Protein AF-A0A7S3GAG5-F1 (afdb_monomer)

Structure (mmCIF, N/CA/C/O backbone):
data_AF-A0A7S3GAG5-F1
#
_entry.id   AF-A0A7S3GAG5-F1
#
loop_
_atom_site.group_PDB
_atom_site.id
_atom_site.type_symbol
_atom_site.label_atom_id
_atom_site.label_alt_id
_atom_site.label_comp_id
_atom_site.label_asym_id
_atom_site.label_entity_id
_atom_site.label_seq_id
_atom_site.pdbx_PDB_ins_code
_atom_site.Cartn_x
_atom_site.Cartn_y
_atom_site.Cartn_z
_atom_site.occupancy
_atom_site.B_iso_or_equiv
_atom_site.auth_seq_id
_atom_site.auth_comp_id
_atom_site.auth_asym_id
_atom_site.auth_atom_id
_atom_site.pdbx_PDB_model_num
ATOM 1 N N . SER A 1 1 ? 22.637 22.453 -6.883 1.00 34.16 1 SER A N 1
ATOM 2 C CA . SER A 1 1 ? 22.203 21.761 -8.113 1.00 34.16 1 SER A CA 1
ATOM 3 C C . SER A 1 1 ? 22.363 20.275 -7.872 1.00 34.16 1 SER A C 1
ATOM 5 O O . SER A 1 1 ? 23.487 19.797 -7.796 1.00 34.16 1 SER A O 1
ATOM 7 N N . PHE A 1 2 ? 21.254 19.581 -7.609 1.00 40.25 2 PHE A N 1
ATOM 8 C CA . PHE A 1 2 ? 21.229 18.127 -7.446 1.00 40.25 2 PHE A CA 1
ATOM 9 C C . PHE A 1 2 ? 21.774 17.485 -8.726 1.00 40.25 2 PHE A C 1
ATOM 11 O O . PHE A 1 2 ? 21.269 17.750 -9.815 1.00 40.25 2 PHE A O 1
ATOM 18 N N . LEU A 1 3 ? 22.853 16.716 -8.594 1.00 42.31 3 LEU A N 1
ATOM 19 C CA . LEU A 1 3 ? 23.506 16.032 -9.701 1.00 42.31 3 LEU A CA 1
ATOM 20 C C . LEU A 1 3 ? 22.599 14.899 -10.185 1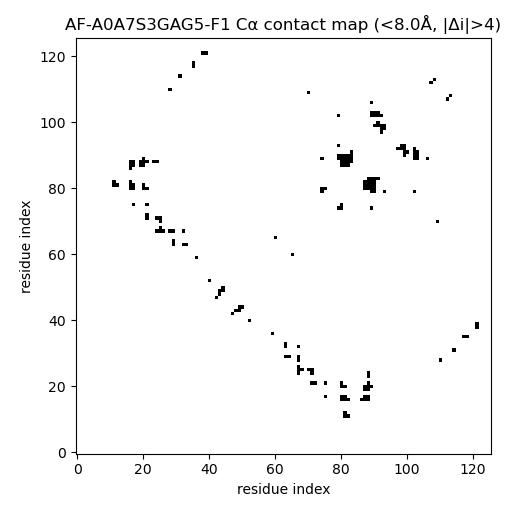.00 42.31 3 LEU A C 1
ATOM 22 O O . LEU A 1 3 ? 22.559 13.827 -9.586 1.00 42.31 3 LEU A O 1
ATOM 26 N N . ILE A 1 4 ? 21.882 15.150 -11.279 1.00 51.28 4 ILE A N 1
ATOM 27 C CA . ILE A 1 4 ? 21.327 14.100 -12.131 1.00 51.28 4 ILE A CA 1
ATOM 28 C C . ILE A 1 4 ? 22.541 13.374 -12.717 1.00 51.28 4 ILE A C 1
ATOM 30 O O . ILE A 1 4 ? 23.220 13.892 -13.603 1.00 51.28 4 ILE A O 1
ATOM 34 N N . GLN A 1 5 ? 22.885 12.221 -12.144 1.00 51.81 5 GLN A N 1
ATOM 35 C CA . GLN A 1 5 ? 23.875 11.323 -12.732 1.00 51.81 5 GLN A CA 1
ATOM 36 C C . GLN A 1 5 ? 23.406 10.956 -14.151 1.00 51.81 5 GLN A C 1
ATOM 38 O O . GLN A 1 5 ? 22.208 10.725 -14.339 1.00 51.81 5 GLN A O 1
ATOM 43 N N . PRO A 1 6 ? 24.301 10.919 -15.156 1.00 46.56 6 PRO A N 1
ATOM 44 C CA . PRO A 1 6 ? 23.927 10.517 -16.504 1.00 46.56 6 PRO A CA 1
ATOM 45 C C . PRO A 1 6 ? 23.378 9.091 -16.451 1.00 46.56 6 PRO A C 1
ATOM 47 O O . PRO A 1 6 ? 24.081 8.165 -16.049 1.00 46.56 6 PRO A O 1
ATOM 50 N N . MET A 1 7 ? 22.105 8.938 -16.820 1.00 52.16 7 MET A N 1
ATOM 51 C CA . MET A 1 7 ? 21.422 7.653 -16.886 1.00 52.16 7 MET A CA 1
ATOM 52 C C . MET A 1 7 ? 22.161 6.770 -17.893 1.00 52.16 7 MET A C 1
ATOM 54 O O . MET A 1 7 ? 22.085 6.959 -19.105 1.00 52.16 7 MET A O 1
ATOM 58 N N . ASN A 1 8 ? 22.938 5.832 -17.370 1.00 50.56 8 ASN A N 1
ATOM 59 C CA . ASN A 1 8 ? 23.576 4.769 -18.118 1.00 50.56 8 ASN A CA 1
ATOM 60 C C . ASN A 1 8 ? 22.488 3.947 -18.821 1.00 50.56 8 ASN A C 1
ATOM 62 O O . ASN A 1 8 ? 21.667 3.289 -18.189 1.00 50.56 8 ASN A O 1
ATOM 66 N N . SER A 1 9 ? 22.519 3.971 -20.149 1.00 50.94 9 SER A N 1
ATOM 67 C CA . SER A 1 9 ? 21.578 3.365 -21.102 1.00 50.94 9 SER A CA 1
ATOM 68 C C . SER A 1 9 ? 21.430 1.833 -21.029 1.00 50.94 9 SER A C 1
ATOM 70 O O . SER A 1 9 ? 20.734 1.249 -21.851 1.00 50.94 9 SER A O 1
ATOM 72 N N . ASN A 1 10 ? 22.022 1.179 -20.025 1.00 47.66 10 ASN A N 1
ATOM 73 C CA . ASN A 1 10 ? 21.872 -0.253 -19.736 1.00 47.66 10 ASN A CA 1
ATOM 74 C C . ASN A 1 10 ? 20.756 -0.548 -18.703 1.00 47.66 10 ASN A C 1
ATOM 76 O O . ASN A 1 10 ? 20.614 -1.681 -18.249 1.00 47.66 10 ASN A O 1
ATOM 80 N N . LEU A 1 11 ? 19.986 0.468 -18.292 1.00 54.38 11 LEU A N 1
ATOM 81 C CA . LEU A 1 11 ? 18.960 0.425 -17.234 1.00 54.38 11 LEU A CA 1
ATOM 82 C C . LEU A 1 11 ? 17.539 0.080 -17.711 1.00 54.38 11 LEU A C 1
ATOM 84 O O . LEU A 1 11 ? 16.590 0.220 -16.945 1.00 54.38 11 LEU A O 1
ATOM 88 N N . THR A 1 12 ? 17.364 -0.373 -18.949 1.00 55.78 12 THR A N 1
ATOM 89 C CA . THR A 1 12 ? 16.028 -0.590 -19.527 1.00 55.78 12 THR A CA 1
ATOM 90 C C . THR A 1 12 ? 15.294 -1.811 -18.961 1.00 55.78 12 THR A C 1
ATOM 92 O O . THR A 1 12 ? 14.078 -1.869 -19.077 1.00 55.78 12 THR A O 1
ATOM 95 N N . PHE A 1 13 ? 15.980 -2.746 -18.287 1.00 59.88 13 PHE A N 1
ATOM 96 C CA . PHE A 1 13 ? 15.353 -3.894 -17.607 1.00 59.88 13 PHE A CA 1
ATOM 97 C C . PHE A 1 13 ? 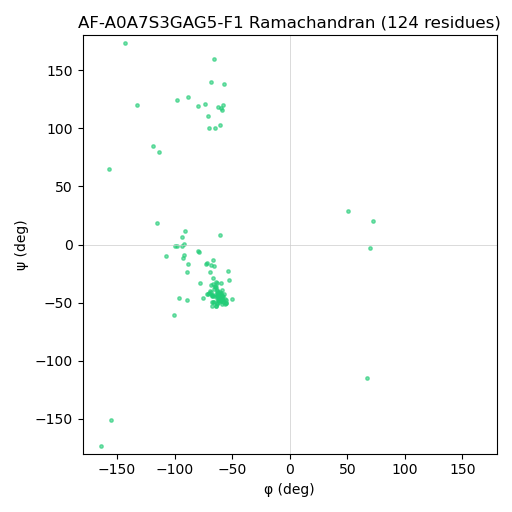16.252 -4.447 -16.482 1.00 59.88 13 PHE A C 1
ATOM 99 O O . PHE A 1 13 ? 16.780 -5.555 -16.555 1.00 59.88 13 PHE A O 1
ATOM 106 N N . SER A 1 14 ? 16.505 -3.656 -15.433 1.00 75.38 14 SER A N 1
ATOM 107 C CA . SER A 1 14 ? 17.278 -4.148 -14.282 1.00 75.38 14 SER A CA 1
ATOM 108 C C . SER A 1 14 ? 16.355 -4.810 -13.253 1.00 75.38 14 SER A C 1
ATOM 110 O O . SER A 1 14 ? 15.437 -4.142 -12.773 1.00 75.38 14 SER A O 1
ATOM 112 N N . PRO A 1 15 ? 16.611 -6.059 -12.817 1.00 82.06 15 PRO A N 1
ATOM 113 C CA . PRO A 1 15 ? 15.872 -6.683 -11.715 1.00 82.06 15 PRO A CA 1
ATOM 114 C C . PRO A 1 15 ? 15.850 -5.819 -10.446 1.00 82.06 15 PRO A C 1
ATOM 116 O O . PRO A 1 15 ? 14.870 -5.821 -9.705 1.00 82.06 15 PRO A O 1
ATOM 119 N N . LEU A 1 16 ? 16.900 -5.018 -10.224 1.00 85.50 16 LEU A N 1
ATOM 120 C CA . LEU A 1 16 ? 16.965 -4.053 -9.124 1.00 85.50 16 LEU A CA 1
ATOM 121 C C . LEU A 1 16 ? 15.900 -2.957 -9.247 1.00 85.50 16 LEU A C 1
ATOM 123 O O . LEU A 1 16 ? 15.330 -2.556 -8.238 1.00 85.50 16 LEU A O 1
ATOM 127 N N . CYS A 1 17 ? 15.600 -2.506 -10.468 1.00 85.94 17 CYS A N 1
ATOM 128 C CA . CYS A 1 17 ? 14.575 -1.500 -10.738 1.00 85.94 17 CYS A CA 1
ATOM 129 C C . CYS A 1 17 ? 13.179 -2.043 -10.411 1.00 85.94 17 CYS A C 1
ATOM 131 O O . CYS A 1 17 ? 12.397 -1.397 -9.718 1.00 85.94 17 CYS A O 1
ATOM 133 N N . THR A 1 18 ? 12.900 -3.278 -10.824 1.00 86.88 18 THR A N 1
ATOM 134 C CA . THR A 1 18 ? 11.640 -3.961 -10.520 1.00 86.88 18 THR A CA 1
ATOM 135 C C . THR A 1 18 ? 11.472 -4.206 -9.021 1.00 86.88 18 THR A C 1
ATOM 137 O O . THR A 1 18 ? 10.411 -3.922 -8.469 1.00 86.88 18 THR A O 1
ATOM 140 N N . ILE A 1 19 ? 12.523 -4.680 -8.340 1.00 90.19 19 ILE A N 1
ATOM 141 C CA . ILE A 1 19 ? 12.512 -4.872 -6.883 1.00 90.19 19 ILE A CA 1
ATOM 142 C C . ILE A 1 19 ? 12.285 -3.531 -6.182 1.00 90.19 19 ILE A C 1
ATOM 144 O O . ILE A 1 19 ? 11.427 -3.439 -5.310 1.00 90.19 19 ILE A O 1
ATOM 148 N N . GLN A 1 20 ? 12.998 -2.476 -6.584 1.00 91.56 20 GLN A N 1
ATOM 149 C CA . GLN A 1 20 ? 12.807 -1.139 -6.031 1.00 91.56 20 GLN A CA 1
ATOM 150 C C . GLN A 1 20 ? 11.359 -0.662 -6.213 1.00 91.56 20 GLN A C 1
ATOM 152 O O . GLN A 1 20 ? 10.745 -0.243 -5.235 1.00 91.56 20 GLN A O 1
ATOM 157 N N . GLY A 1 21 ? 10.797 -0.763 -7.421 1.00 90.00 21 GLY A N 1
ATOM 158 C CA . GLY A 1 21 ? 9.419 -0.354 -7.704 1.00 90.00 21 GLY A CA 1
ATOM 159 C C . GLY A 1 21 ? 8.389 -1.135 -6.885 1.00 90.00 21 GLY A C 1
ATOM 160 O O . GLY A 1 21 ? 7.460 -0.543 -6.328 1.00 90.00 21 GLY A O 1
ATOM 161 N N . PHE A 1 22 ? 8.603 -2.443 -6.726 1.00 91.88 22 PHE A N 1
ATOM 162 C CA . PHE A 1 22 ? 7.784 -3.290 -5.866 1.00 91.88 22 PHE A CA 1
ATOM 163 C C . PHE A 1 22 ? 7.843 -2.854 -4.399 1.00 91.88 22 PHE A C 1
ATOM 165 O O . PHE A 1 22 ? 6.799 -2.670 -3.776 1.00 91.88 22 PHE A O 1
ATOM 172 N N . LEU A 1 23 ? 9.038 -2.645 -3.839 1.00 93.38 23 LEU A N 1
ATOM 173 C CA . LEU A 1 23 ? 9.193 -2.243 -2.436 1.00 93.38 23 LEU A CA 1
ATOM 174 C C . LEU A 1 23 ? 8.625 -0.838 -2.184 1.00 93.38 23 LEU A C 1
ATOM 176 O O . LEU A 1 23 ? 7.973 -0.619 -1.160 1.00 93.38 23 LEU A O 1
ATOM 180 N N . LEU A 1 24 ? 8.806 0.083 -3.139 1.00 91.75 24 LEU A N 1
ATOM 181 C CA . LEU A 1 24 ? 8.201 1.420 -3.130 1.00 91.75 24 LEU A CA 1
ATOM 182 C C . LEU A 1 24 ? 6.674 1.393 -3.286 1.00 91.75 24 LEU A C 1
ATOM 184 O O . LEU A 1 24 ? 6.020 2.392 -3.005 1.00 91.75 24 LEU A O 1
ATOM 188 N N . SER A 1 25 ? 6.091 0.259 -3.669 1.00 91.38 25 SER A N 1
ATOM 189 C CA . SER A 1 25 ? 4.638 0.072 -3.688 1.00 91.38 25 SER A CA 1
ATOM 190 C C . SER A 1 25 ? 4.134 -0.622 -2.423 1.00 91.38 25 SER A C 1
ATOM 192 O O . SER A 1 25 ? 3.197 -0.149 -1.778 1.00 91.38 25 SER A O 1
ATOM 194 N N . PHE A 1 26 ? 4.814 -1.691 -2.009 1.00 94.75 26 PHE A N 1
ATOM 195 C CA . PHE A 1 26 ? 4.412 -2.549 -0.899 1.00 94.75 26 PHE A CA 1
ATOM 196 C C . PHE A 1 26 ? 4.486 -1.855 0.459 1.00 94.75 26 PHE A C 1
ATOM 198 O O . PHE A 1 26 ? 3.503 -1.849 1.200 1.00 94.75 26 PHE A O 1
ATOM 205 N N . PHE A 1 27 ? 5.633 -1.266 0.809 1.00 95.12 27 PHE A N 1
ATOM 206 C CA . PHE A 1 27 ? 5.809 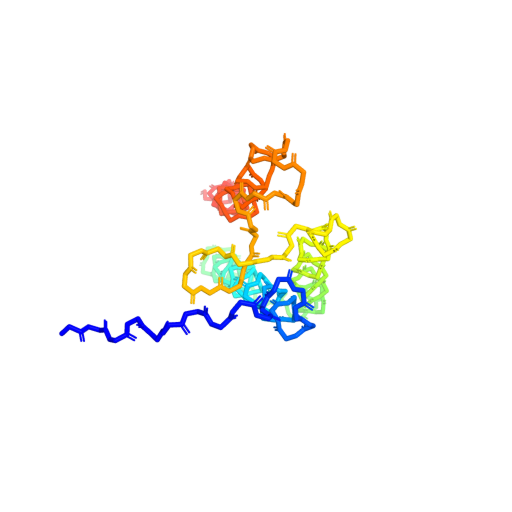-0.698 2.148 1.00 95.12 27 PHE A CA 1
ATOM 207 C C . PHE A 1 27 ? 4.961 0.554 2.393 1.00 95.12 27 PHE A C 1
ATOM 209 O O . PHE A 1 27 ? 4.381 0.653 3.478 1.00 95.12 27 PHE A O 1
ATOM 216 N N . PRO A 1 28 ? 4.810 1.483 1.429 1.00 92.94 28 PRO A N 1
ATOM 217 C CA . PRO A 1 28 ? 3.900 2.610 1.606 1.00 92.94 28 PRO A CA 1
ATOM 218 C C . PRO A 1 28 ? 2.438 2.182 1.761 1.00 92.94 28 PRO A C 1
ATOM 220 O O . PRO A 1 28 ? 1.749 2.708 2.633 1.00 92.94 28 PRO A O 1
ATOM 223 N N . LEU A 1 29 ? 1.976 1.185 0.996 1.00 93.00 29 LEU A N 1
ATOM 224 C CA . LEU A 1 29 ? 0.640 0.612 1.188 1.00 93.00 29 LEU A CA 1
ATOM 225 C C . LEU A 1 29 ? 0.471 -0.022 2.569 1.00 93.00 29 LEU A C 1
ATOM 227 O O . LEU A 1 29 ? -0.529 0.228 3.239 1.00 93.00 29 LEU A O 1
ATOM 231 N N . ALA A 1 30 ? 1.459 -0.794 3.024 1.00 95.56 30 ALA A N 1
ATOM 232 C CA . ALA A 1 30 ? 1.418 -1.394 4.351 1.00 95.56 30 ALA A CA 1
ATOM 233 C C . ALA A 1 30 ? 1.348 -0.319 5.440 1.00 95.56 30 ALA A C 1
ATOM 235 O O . ALA A 1 30 ? 0.551 -0.432 6.368 1.00 95.56 30 ALA A O 1
ATOM 236 N N . SER A 1 31 ? 2.134 0.751 5.308 1.00 95.12 31 SER A N 1
ATOM 237 C CA . SER A 1 31 ? 2.125 1.884 6.235 1.00 95.12 31 SER A CA 1
ATOM 238 C C . SER A 1 31 ? 0.771 2.606 6.260 1.00 95.12 31 SER A C 1
ATOM 240 O O . SER A 1 31 ? 0.257 2.927 7.334 1.00 95.12 31 SER A O 1
ATOM 242 N N . LEU A 1 32 ? 0.143 2.787 5.096 1.00 92.81 32 LEU A N 1
ATOM 243 C CA . LEU A 1 32 ? -1.196 3.358 4.963 1.00 92.81 32 LEU A CA 1
ATOM 244 C C . LEU A 1 32 ? -2.247 2.482 5.652 1.00 92.81 32 LEU A C 1
ATOM 246 O O . LEU A 1 32 ? -2.999 2.975 6.493 1.00 92.81 32 LEU A O 1
ATOM 250 N N . PHE A 1 33 ? -2.279 1.180 5.361 1.00 94.00 33 PHE A N 1
ATOM 251 C CA . PHE A 1 33 ? -3.235 0.272 5.992 1.00 94.00 33 PHE A CA 1
ATOM 252 C C . PHE A 1 33 ? -3.022 0.164 7.504 1.00 94.00 33 PHE A C 1
ATOM 254 O O . PHE A 1 33 ? -4.001 0.174 8.250 1.00 94.00 33 PHE A O 1
ATOM 261 N N . TRP A 1 34 ? -1.770 0.139 7.977 1.00 95.56 34 TRP A N 1
ATOM 262 C CA . TRP A 1 34 ? -1.471 0.208 9.409 1.00 95.56 34 TRP A CA 1
ATOM 263 C C . TRP A 1 34 ? -2.001 1.489 10.041 1.00 95.56 34 TRP A C 1
ATOM 265 O O . TRP A 1 34 ? -2.591 1.434 11.118 1.00 95.56 34 TRP A O 1
ATOM 275 N N . THR A 1 35 ? -1.858 2.624 9.358 1.00 94.25 35 THR A N 1
ATOM 276 C CA . THR A 1 35 ? -2.412 3.901 9.819 1.00 94.25 35 THR A CA 1
ATOM 277 C C . THR A 1 35 ? -3.936 3.815 9.939 1.00 94.25 35 THR A C 1
ATOM 279 O O . THR A 1 35 ? -4.468 4.130 11.001 1.00 94.25 35 THR A O 1
ATOM 282 N N . CYS A 1 36 ? -4.643 3.291 8.925 1.00 91.75 36 CYS A N 1
ATOM 283 C CA . CYS A 1 36 ? -6.099 3.100 8.989 1.00 91.75 36 CYS A CA 1
ATOM 284 C C . CYS A 1 36 ? -6.514 2.183 10.156 1.00 91.75 36 CYS A C 1
ATOM 286 O O . CYS A 1 36 ? -7.459 2.495 10.882 1.00 91.75 36 CYS A O 1
ATOM 288 N N . VAL A 1 37 ? -5.801 1.067 10.362 1.00 92.88 37 VAL A N 1
ATOM 289 C CA . VAL A 1 37 ? -6.055 0.126 11.465 1.00 92.88 37 VAL A CA 1
ATOM 290 C C . VAL A 1 37 ? -5.859 0.809 12.815 1.00 92.88 37 VAL A C 1
ATOM 292 O O . VAL A 1 37 ? -6.736 0.712 13.669 1.00 92.88 37 VAL A O 1
ATOM 295 N N . ILE A 1 38 ? -4.753 1.530 13.012 1.00 92.38 38 ILE A N 1
ATOM 296 C CA . ILE A 1 38 ? -4.475 2.242 14.265 1.00 92.38 38 ILE A CA 1
ATOM 297 C C . ILE A 1 38 ? -5.565 3.280 14.534 1.00 92.38 38 ILE A C 1
ATOM 299 O O . ILE A 1 38 ? -6.106 3.319 15.638 1.00 92.38 38 ILE A O 1
ATOM 303 N N . THR A 1 39 ? -5.954 4.074 13.533 1.00 91.88 39 THR A N 1
ATOM 304 C CA . THR A 1 39 ? -7.041 5.050 13.677 1.00 91.88 39 THR A CA 1
ATOM 305 C C . THR A 1 39 ? -8.361 4.375 14.048 1.00 91.88 39 THR A C 1
ATOM 307 O O . THR A 1 39 ? -9.035 4.825 14.975 1.00 91.88 39 THR A O 1
ATOM 310 N N . PHE A 1 40 ? -8.714 3.268 13.391 1.00 89.12 40 PHE A N 1
ATOM 311 C CA . PHE A 1 40 ? -9.916 2.500 13.712 1.00 89.12 40 PHE A CA 1
ATOM 312 C C . PHE A 1 40 ? -9.883 1.941 15.141 1.00 89.12 40 PHE A C 1
ATOM 314 O O . PHE A 1 40 ? -10.850 2.087 15.888 1.00 89.12 40 PHE A O 1
ATOM 321 N N . VAL A 1 41 ? -8.766 1.337 15.555 1.00 89.81 41 VAL A N 1
ATOM 322 C CA . VAL A 1 41 ? -8.580 0.805 16.913 1.00 89.81 41 VAL A CA 1
ATOM 323 C C . VAL A 1 41 ? -8.736 1.923 17.941 1.00 89.81 41 VAL A C 1
ATOM 325 O O . VAL A 1 41 ? -9.546 1.796 18.858 1.00 89.81 41 VAL A O 1
ATOM 328 N N . LEU A 1 42 ? -8.029 3.043 17.766 1.00 89.38 42 LEU A N 1
ATOM 329 C CA . LEU A 1 42 ? -8.112 4.200 18.660 1.00 89.38 42 LEU A CA 1
ATOM 330 C C . LEU A 1 42 ? -9.544 4.728 18.765 1.00 89.38 42 LEU A C 1
ATOM 332 O O . LEU A 1 42 ? -10.026 4.999 19.863 1.00 89.38 42 LEU A O 1
ATOM 336 N N . PHE A 1 43 ? -10.256 4.807 17.644 1.00 87.88 43 PHE A N 1
ATOM 337 C CA . PHE A 1 43 ? -11.647 5.234 17.624 1.00 87.88 43 PHE A CA 1
ATOM 338 C C . PHE A 1 43 ? -12.563 4.291 18.423 1.00 87.88 43 PHE A C 1
ATOM 340 O O . PHE A 1 43 ? -13.370 4.737 19.246 1.00 87.88 43 PHE A O 1
ATOM 347 N N . GLN A 1 44 ? -12.407 2.977 18.248 1.00 86.62 44 GLN A N 1
ATOM 348 C CA . GLN A 1 44 ? -13.180 1.965 18.976 1.00 86.62 44 GLN A CA 1
ATOM 349 C C . GLN A 1 44 ? -12.874 1.984 20.485 1.00 86.62 44 GLN A C 1
ATOM 351 O O . GLN A 1 44 ? -13.788 1.799 21.296 1.00 86.62 44 GLN A O 1
ATOM 356 N N . MET A 1 45 ? -11.619 2.242 20.864 1.00 88.00 45 MET A N 1
ATOM 357 C CA . MET A 1 45 ? -11.190 2.382 22.259 1.00 88.00 45 MET A CA 1
ATOM 358 C C . MET A 1 45 ? -11.781 3.644 22.903 1.00 88.00 45 MET A C 1
ATOM 360 O O . MET A 1 45 ? -12.361 3.567 23.984 1.00 88.00 45 MET A O 1
ATOM 364 N N . LEU A 1 46 ? -11.670 4.802 22.244 1.00 88.88 46 LEU A N 1
ATOM 365 C CA . LEU A 1 46 ? -12.066 6.094 22.813 1.00 88.88 46 LEU A CA 1
ATOM 366 C C . LEU A 1 46 ? -13.584 6.288 22.835 1.00 88.88 46 LEU A C 1
ATOM 368 O O . LEU A 1 46 ? -14.142 6.697 23.852 1.00 88.88 46 LEU A O 1
ATOM 372 N N . LYS A 1 47 ? -14.268 5.977 21.728 1.00 85.44 47 LYS A N 1
ATOM 373 C CA . LYS A 1 47 ? -15.704 6.245 21.588 1.00 85.44 47 LYS A CA 1
ATOM 374 C C . LYS A 1 47 ? -16.562 5.091 22.085 1.00 85.44 47 LYS A C 1
ATOM 376 O O . LYS A 1 47 ? -17.506 5.301 22.841 1.00 85.44 47 LYS A O 1
ATOM 381 N N . LYS A 1 48 ? -16.235 3.862 21.675 1.00 79.88 48 LYS A N 1
ATOM 382 C CA . LYS A 1 48 ? -17.035 2.670 22.006 1.00 79.88 48 LYS A CA 1
ATOM 383 C C . LYS A 1 48 ? -16.553 1.949 23.266 1.00 79.88 48 LYS A C 1
ATOM 385 O O . LYS A 1 48 ? -17.159 0.949 23.641 1.00 79.88 48 LYS A O 1
ATOM 390 N N . ARG A 1 49 ? -15.480 2.437 23.911 1.00 82.12 49 ARG A N 1
ATOM 391 C CA . ARG A 1 49 ? -14.871 1.859 25.126 1.00 82.12 49 ARG A CA 1
ATOM 392 C C . ARG A 1 49 ? -14.591 0.356 25.005 1.00 82.12 49 ARG A C 1
ATOM 394 O O . ARG A 1 49 ? -14.602 -0.367 26.000 1.00 82.12 49 ARG A O 1
ATOM 401 N N . LYS A 1 50 ? -14.350 -0.135 23.785 1.00 79.62 50 LYS A N 1
ATOM 402 C CA . LYS A 1 50 ? -13.976 -1.534 23.559 1.00 79.62 50 LYS A CA 1
ATOM 403 C C . LYS A 1 50 ? -12.538 -1.703 24.019 1.00 79.62 50 LYS A C 1
ATOM 405 O O . LYS A 1 50 ? -11.688 -1.024 23.480 1.00 79.62 50 LYS A O 1
ATOM 410 N N . THR A 1 51 ? -12.261 -2.585 24.977 1.00 70.75 51 THR A N 1
ATOM 411 C CA . THR A 1 51 ? -10.906 -2.787 25.538 1.00 70.75 51 THR A CA 1
ATOM 412 C C . THR A 1 51 ? -10.245 -4.096 25.110 1.00 70.75 51 THR A C 1
ATOM 414 O O . THR A 1 51 ? -9.057 -4.294 25.342 1.00 70.75 51 THR A O 1
ATOM 417 N N . LYS A 1 52 ? -10.995 -5.000 24.471 1.00 72.50 52 LYS A N 1
ATOM 418 C CA . LYS A 1 52 ? -10.501 -6.302 24.004 1.00 72.50 52 LYS A CA 1
ATOM 419 C C . LYS A 1 52 ? -10.516 -6.364 22.481 1.00 72.50 52 LYS A C 1
ATOM 421 O O . LYS A 1 52 ? -11.429 -6.939 21.897 1.00 72.50 52 LYS A O 1
ATOM 426 N N . LEU A 1 53 ? -9.506 -5.764 21.850 1.00 77.81 53 LEU A N 1
ATOM 427 C CA . LEU A 1 53 ? -9.241 -5.933 20.415 1.00 77.81 53 LEU A CA 1
ATOM 428 C C . LEU A 1 53 ? -8.155 -6.979 20.111 1.00 77.81 53 LEU A C 1
ATOM 430 O O . LEU A 1 53 ? -7.927 -7.262 18.940 1.00 77.81 53 LEU A O 1
ATOM 434 N N . SER A 1 54 ? -7.545 -7.611 21.123 1.00 74.06 54 SER A N 1
ATOM 435 C CA . SER A 1 54 ? -6.415 -8.535 20.910 1.00 74.06 54 SER A CA 1
ATOM 436 C C . SER A 1 54 ? -6.754 -9.731 20.012 1.00 74.06 54 SER A C 1
ATOM 438 O O . SER A 1 54 ? -5.936 -10.163 19.211 1.00 74.06 54 SER A O 1
ATOM 440 N N . HIS A 1 55 ? -7.994 -10.232 20.053 1.00 80.56 55 HIS A N 1
ATOM 441 C CA . HIS A 1 55 ? -8.430 -11.321 19.168 1.00 80.56 55 HIS A CA 1
ATOM 442 C C . HIS A 1 55 ? -8.518 -10.896 17.685 1.00 80.56 55 HIS A C 1
ATOM 444 O O . HIS A 1 55 ? -8.565 -11.740 16.795 1.00 80.56 55 HIS A O 1
ATOM 450 N N . GLN A 1 56 ? -8.559 -9.593 17.394 1.00 84.94 56 GLN A N 1
ATOM 451 C CA . GLN A 1 56 ? -8.613 -9.067 16.027 1.00 84.94 56 GLN A CA 1
ATOM 452 C C . GLN A 1 56 ? -7.221 -8.752 15.458 1.00 84.94 56 GLN A C 1
ATOM 454 O O . GLN A 1 56 ? -7.099 -8.566 14.250 1.00 84.94 56 GLN A O 1
ATOM 459 N N . GLU A 1 57 ? -6.166 -8.748 16.281 1.00 86.44 57 GLU A N 1
ATOM 460 C CA . GLU A 1 57 ? -4.795 -8.440 15.845 1.00 86.44 57 GLU A CA 1
ATOM 461 C C . GLU A 1 57 ? -4.306 -9.339 14.697 1.00 86.44 57 GLU A C 1
ATOM 463 O O . GLU A 1 57 ? -3.834 -8.793 13.695 1.00 86.44 57 GLU A O 1
ATOM 468 N N . PRO A 1 58 ? -4.477 -10.680 14.733 1.00 90.94 58 PRO A N 1
ATOM 469 C CA . PRO A 1 58 ? -4.041 -11.531 13.624 1.00 90.94 58 PRO A CA 1
ATOM 470 C C . PRO A 1 58 ? -4.787 -11.226 12.321 1.00 90.94 58 PRO A C 1
ATOM 472 O O . PRO A 1 58 ? -4.208 -11.298 11.238 1.00 90.94 58 PRO A O 1
ATOM 475 N N . ILE A 1 59 ? -6.063 -10.839 12.426 1.00 91.12 59 ILE A N 1
ATOM 476 C CA . ILE A 1 59 ? -6.889 -10.452 11.279 1.00 91.12 59 ILE A CA 1
ATOM 477 C C . ILE A 1 59 ? -6.350 -9.152 10.677 1.00 91.12 59 ILE A C 1
ATOM 479 O O . ILE A 1 59 ? -6.208 -9.067 9.460 1.00 91.12 59 ILE A O 1
ATOM 483 N N . PHE A 1 60 ? -5.985 -8.164 11.502 1.00 92.19 60 PHE A N 1
ATOM 484 C CA . PHE A 1 60 ? -5.391 -6.917 11.015 1.00 92.19 60 PHE A CA 1
ATOM 485 C C . PHE A 1 60 ? -4.053 -7.149 10.316 1.00 92.19 60 PHE A C 1
ATOM 487 O O . PHE A 1 60 ? -3.856 -6.627 9.224 1.00 92.19 60 PHE A O 1
ATOM 494 N N . HIS A 1 61 ? -3.170 -7.980 10.876 1.00 93.56 61 HIS A N 1
ATOM 495 C CA . HIS A 1 61 ? -1.927 -8.358 10.200 1.00 93.56 61 HIS A CA 1
ATOM 496 C C . HIS A 1 61 ? -2.198 -9.029 8.848 1.00 93.56 61 HIS A C 1
ATOM 498 O O . HIS A 1 61 ? -1.601 -8.642 7.844 1.00 93.56 61 HIS A O 1
ATOM 504 N N . GLY A 1 62 ? -3.121 -9.995 8.801 1.00 93.50 62 GLY A N 1
ATOM 505 C CA . GLY A 1 62 ? -3.502 -10.670 7.560 1.00 93.50 62 GLY A CA 1
ATOM 506 C C . GLY A 1 62 ? -4.040 -9.704 6.501 1.00 93.50 62 GLY A C 1
ATOM 507 O O . GLY A 1 62 ? -3.625 -9.769 5.346 1.00 93.50 62 GLY A O 1
ATOM 508 N N . LEU A 1 63 ? -4.905 -8.766 6.901 1.00 91.62 63 LEU A N 1
ATOM 509 C CA . LEU A 1 63 ? -5.463 -7.748 6.011 1.00 91.62 63 LEU A CA 1
ATOM 510 C C . LEU A 1 63 ? -4.396 -6.774 5.510 1.00 91.62 63 LEU A C 1
ATOM 512 O O . LEU A 1 63 ? -4.307 -6.552 4.307 1.00 91.62 63 LEU A O 1
ATOM 516 N N . VAL A 1 64 ? -3.570 -6.218 6.399 1.00 95.06 64 VAL A N 1
ATOM 517 C CA . VAL A 1 64 ? -2.561 -5.215 6.033 1.00 95.06 64 VAL A CA 1
ATOM 518 C C . VAL A 1 64 ? -1.522 -5.815 5.094 1.00 95.06 64 VAL A C 1
ATOM 520 O O . VAL A 1 64 ? -1.286 -5.283 4.009 1.00 95.06 64 VAL A O 1
ATOM 523 N N . TRP A 1 65 ? -0.911 -6.936 5.479 1.00 95.56 65 TRP A N 1
ATOM 524 C CA . TRP A 1 65 ? 0.142 -7.551 4.676 1.00 95.56 65 TRP A CA 1
ATOM 525 C C . TRP A 1 65 ? -0.415 -8.155 3.389 1.00 95.56 65 TRP A C 1
ATOM 527 O O . TRP A 1 65 ? 0.170 -7.962 2.324 1.00 95.56 65 TRP A O 1
ATOM 537 N N . GLY A 1 66 ? -1.568 -8.826 3.470 1.00 94.44 66 GLY A N 1
ATOM 538 C CA . GLY A 1 66 ? -2.228 -9.435 2.321 1.00 94.44 66 GLY A CA 1
ATOM 539 C C . GLY A 1 66 ? -2.666 -8.403 1.287 1.00 94.44 66 GLY A C 1
ATOM 540 O O . GLY A 1 66 ? -2.314 -8.531 0.117 1.00 94.44 66 GLY A O 1
ATOM 541 N N . ALA A 1 67 ? -3.367 -7.343 1.703 1.00 92.25 67 ALA A N 1
ATOM 542 C CA . ALA A 1 67 ? -3.807 -6.294 0.786 1.00 92.25 67 ALA A CA 1
ATOM 543 C C . ALA A 1 67 ? -2.614 -5.561 0.155 1.00 92.25 67 ALA A C 1
ATOM 545 O O . ALA A 1 67 ? -2.593 -5.365 -1.060 1.00 92.25 67 ALA A O 1
ATOM 546 N N . SER A 1 68 ? -1.586 -5.230 0.947 1.00 94.50 68 SER A N 1
ATOM 547 C CA . SER A 1 68 ? -0.363 -4.590 0.436 1.00 94.50 68 SER A CA 1
ATOM 548 C C . SER A 1 68 ? 0.354 -5.459 -0.593 1.00 94.50 68 SER A C 1
ATOM 550 O O . SER A 1 68 ? 0.795 -4.952 -1.626 1.00 94.50 68 SER A O 1
ATOM 552 N N . ALA A 1 69 ? 0.445 -6.769 -0.334 1.00 94.06 69 ALA A N 1
ATOM 553 C CA . ALA A 1 69 ? 1.046 -7.733 -1.248 1.00 94.06 69 ALA A CA 1
ATOM 554 C C . ALA A 1 69 ? 0.246 -7.826 -2.548 1.00 94.06 69 ALA A C 1
ATOM 556 O O . ALA A 1 69 ? 0.816 -7.627 -3.615 1.00 94.06 69 ALA A O 1
ATOM 557 N N . VAL A 1 70 ? -1.069 -8.055 -2.474 1.00 92.69 70 VAL A N 1
ATOM 558 C CA . VAL A 1 70 ? -1.937 -8.179 -3.656 1.00 92.69 70 VAL A CA 1
ATOM 559 C C . VAL A 1 70 ? -1.825 -6.943 -4.546 1.00 92.69 70 VAL A C 1
ATOM 561 O O . VAL A 1 70 ? -1.544 -7.063 -5.736 1.00 92.69 70 VAL A O 1
ATOM 564 N N . LEU A 1 71 ? -1.965 -5.751 -3.969 1.00 90.19 71 LEU A N 1
ATOM 565 C CA . LEU A 1 71 ? -1.935 -4.499 -4.724 1.00 90.19 71 LEU A CA 1
ATOM 566 C C . LEU A 1 71 ? -0.566 -4.195 -5.338 1.00 90.19 71 LEU A C 1
ATOM 568 O O . LEU A 1 71 ? -0.505 -3.568 -6.389 1.00 90.19 71 LEU A O 1
ATOM 572 N N . SER A 1 72 ? 0.517 -4.669 -4.719 1.00 91.62 72 SER A N 1
ATOM 573 C CA . SER A 1 72 ? 1.886 -4.461 -5.213 1.00 91.62 72 SER A CA 1
ATOM 574 C C . SER A 1 72 ? 2.348 -5.551 -6.184 1.00 91.62 72 SER A C 1
ATOM 576 O O . SER A 1 72 ? 3.226 -5.302 -7.008 1.00 91.62 72 SER A O 1
ATOM 578 N N . ILE A 1 73 ? 1.750 -6.746 -6.127 1.00 91.00 73 ILE A N 1
ATOM 579 C CA . ILE A 1 73 ? 1.985 -7.857 -7.061 1.00 91.00 73 ILE A CA 1
ATOM 580 C C . ILE A 1 73 ? 1.236 -7.634 -8.383 1.00 91.00 73 ILE A C 1
ATOM 582 O O . ILE A 1 73 ? 1.734 -8.011 -9.437 1.00 91.00 73 I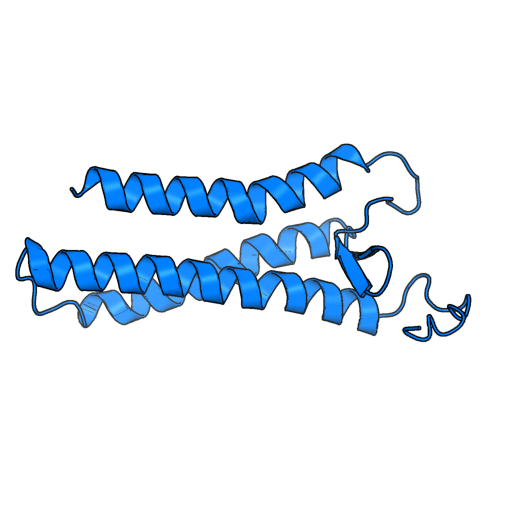LE A O 1
ATOM 586 N N . LEU A 1 74 ? 0.064 -7.000 -8.375 1.00 87.56 74 LEU A N 1
ATOM 587 C CA . LEU A 1 74 ? -0.691 -6.719 -9.604 1.00 87.56 74 LEU A CA 1
ATOM 588 C C . LEU A 1 74 ? 0.107 -5.939 -10.676 1.00 87.56 74 LEU A C 1
ATOM 590 O O . LEU A 1 74 ? 0.166 -6.417 -11.812 1.00 87.56 74 LEU A O 1
ATOM 594 N N . PRO A 1 75 ? 0.774 -4.810 -10.362 1.00 83.75 75 PRO A N 1
ATOM 595 C CA . PRO A 1 75 ? 1.653 -4.127 -11.314 1.00 83.75 75 PRO A CA 1
ATOM 596 C C . PRO A 1 75 ? 2.930 -4.927 -11.622 1.00 83.75 75 PRO A C 1
ATOM 598 O O . PRO A 1 75 ? 3.482 -4.776 -12.708 1.00 83.75 75 PRO A O 1
ATOM 601 N N . LEU A 1 76 ? 3.361 -5.833 -10.729 1.00 85.50 76 LEU A N 1
ATOM 602 C CA . LEU A 1 76 ? 4.473 -6.757 -10.995 1.00 85.50 76 LEU A CA 1
ATOM 603 C C . LEU A 1 76 ? 4.121 -7.753 -12.106 1.00 85.50 76 LEU A C 1
ATOM 605 O O . LEU A 1 76 ? 4.885 -7.912 -13.050 1.00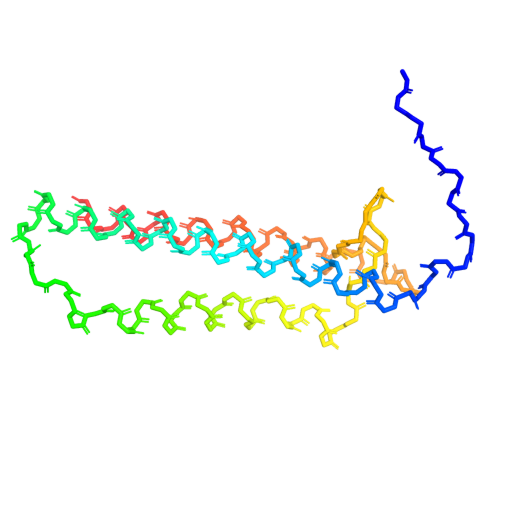 85.50 76 LEU A O 1
ATOM 609 N N . ILE A 1 77 ? 2.953 -8.399 -12.009 1.00 85.19 77 ILE A N 1
ATOM 610 C CA . ILE A 1 77 ? 2.474 -9.391 -12.988 1.00 85.19 77 ILE A CA 1
ATOM 611 C C . ILE A 1 77 ? 2.224 -8.734 -14.347 1.00 85.19 77 ILE A C 1
ATOM 613 O O . ILE A 1 77 ? 2.461 -9.349 -15.383 1.00 85.19 77 ILE A O 1
ATOM 617 N N . ARG A 1 78 ? 1.748 -7.485 -14.349 1.00 80.44 78 ARG A N 1
ATOM 618 C CA . ARG A 1 78 ? 1.498 -6.725 -15.579 1.00 80.44 78 ARG A CA 1
ATOM 619 C C . ARG A 1 78 ? 2.756 -6.111 -16.195 1.00 80.44 78 ARG A C 1
ATOM 621 O O . ARG A 1 78 ? 2.661 -5.576 -17.290 1.00 80.44 78 ARG A O 1
ATOM 628 N N . GLY A 1 79 ? 3.909 -6.206 -15.529 1.00 78.69 79 GLY A N 1
ATOM 629 C CA . GLY A 1 79 ? 5.168 -5.658 -16.033 1.00 78.69 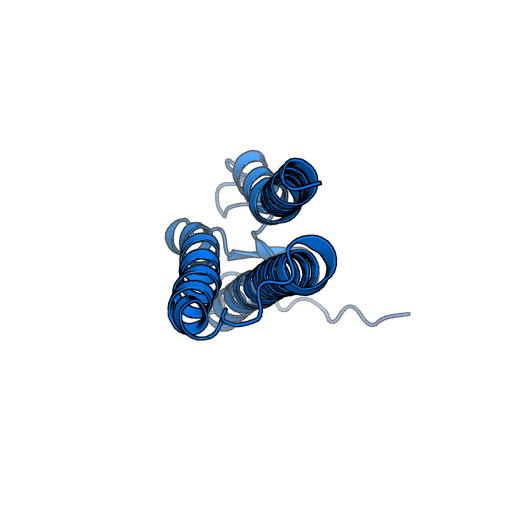79 GLY A CA 1
ATOM 630 C C . GLY A 1 79 ? 5.252 -4.131 -15.977 1.00 78.69 79 GLY A C 1
ATOM 631 O O . GLY A 1 79 ? 6.084 -3.553 -16.660 1.00 78.69 79 GLY A O 1
ATOM 632 N N . PHE A 1 80 ? 4.429 -3.480 -15.150 1.00 80.06 80 PHE A N 1
ATOM 633 C CA . PHE A 1 80 ? 4.339 -2.017 -15.079 1.00 80.06 80 PHE A CA 1
ATOM 634 C C . PHE A 1 80 ? 5.472 -1.363 -14.278 1.00 80.06 80 PHE A C 1
ATOM 636 O O . PHE A 1 80 ? 5.555 -0.138 -14.222 1.00 80.06 80 PHE A O 1
ATOM 643 N N . TYR A 1 81 ? 6.336 -2.142 -13.617 1.00 84.75 81 TYR A N 1
ATOM 644 C CA . TYR A 1 81 ? 7.472 -1.573 -12.894 1.00 84.75 81 TYR A CA 1
ATOM 645 C C . TYR A 1 81 ? 8.623 -1.230 -13.833 1.00 84.75 81 TYR A C 1
ATOM 647 O O . TYR A 1 81 ? 9.232 -2.117 -14.428 1.00 84.75 81 TYR A O 1
ATOM 655 N N . GLY A 1 82 ? 8.985 0.048 -13.871 1.00 79.81 82 GLY A N 1
ATOM 656 C CA . GLY A 1 82 ? 10.073 0.552 -14.692 1.00 79.81 82 GLY A CA 1
ATOM 657 C C . GLY A 1 82 ? 10.541 1.947 -14.270 1.00 79.81 82 GLY A C 1
ATOM 658 O O . GLY A 1 82 ? 10.124 2.466 -13.228 1.00 79.81 82 GLY A O 1
ATOM 659 N N . PRO A 1 83 ? 11.447 2.555 -15.049 1.00 79.56 83 PRO A N 1
ATOM 660 C CA . PRO A 1 83 ? 11.946 3.897 -14.783 1.00 79.56 83 PRO A CA 1
ATOM 661 C C . PRO A 1 83 ? 10.815 4.936 -14.857 1.00 79.56 83 PRO A C 1
ATOM 663 O O . PRO A 1 83 ? 10.197 5.128 -15.900 1.00 79.56 83 PRO A O 1
ATOM 666 N N . ALA A 1 84 ? 10.559 5.620 -13.744 1.00 79.75 84 ALA A N 1
ATOM 667 C CA . ALA A 1 84 ? 9.600 6.710 -13.605 1.00 79.75 84 ALA A CA 1
ATOM 668 C C . ALA A 1 84 ? 10.368 7.973 -13.182 1.00 79.75 84 ALA A C 1
ATOM 670 O O . ALA A 1 84 ? 10.548 8.265 -11.997 1.00 79.75 84 ALA A O 1
ATOM 671 N N . GLY A 1 85 ? 10.912 8.691 -14.167 1.00 77.56 85 GLY A N 1
ATOM 672 C CA . GLY A 1 85 ? 11.789 9.835 -13.923 1.00 77.56 85 GLY A CA 1
ATOM 673 C C . GLY A 1 85 ? 13.125 9.423 -13.293 1.00 77.56 85 GLY A C 1
ATOM 674 O O . GLY A 1 85 ? 13.936 8.761 -13.934 1.00 77.56 85 GLY A O 1
ATOM 675 N N . GLY A 1 86 ? 13.378 9.849 -12.050 1.00 78.94 86 GLY A N 1
ATOM 676 C CA . GLY A 1 86 ? 14.647 9.624 -11.338 1.00 78.94 86 GLY A CA 1
ATOM 677 C C . GLY A 1 86 ? 14.708 8.354 -10.480 1.00 78.94 86 GLY A C 1
ATOM 678 O O . GLY A 1 86 ? 15.712 8.121 -9.810 1.00 78.94 86 GLY A O 1
ATOM 679 N N . TRP A 1 87 ? 13.643 7.555 -10.445 1.00 81.88 87 TRP A N 1
ATOM 680 C CA . TRP A 1 87 ? 13.559 6.322 -9.661 1.00 81.88 87 TRP A CA 1
ATOM 681 C C . TRP A 1 87 ? 12.770 5.254 -10.421 1.00 81.88 87 TRP A C 1
ATOM 683 O O . TRP A 1 87 ? 12.200 5.513 -11.475 1.00 81.88 87 TRP A O 1
ATOM 693 N N . CYS A 1 88 ? 12.731 4.040 -9.879 1.00 86.88 88 CYS A N 1
ATOM 694 C CA . CYS A 1 88 ? 11.927 2.952 -10.417 1.00 86.88 88 CYS A CA 1
ATOM 695 C C . CYS A 1 88 ? 10.609 2.831 -9.663 1.00 86.88 88 CYS A C 1
ATOM 697 O O . CYS A 1 88 ? 10.613 2.694 -8.440 1.00 86.88 88 CYS A O 1
ATOM 699 N N . TRP A 1 89 ? 9.494 2.887 -10.380 1.00 85.12 89 TRP A N 1
ATOM 700 C CA . TRP A 1 89 ? 8.150 2.733 -9.828 1.00 85.12 89 TRP A CA 1
ATOM 701 C C . TRP A 1 89 ? 7.206 2.239 -10.928 1.00 85.12 89 TRP A C 1
ATOM 703 O O . TRP A 1 89 ? 7.647 1.515 -11.812 1.00 85.12 89 TRP A O 1
ATOM 713 N N . ILE A 1 90 ? 5.920 2.565 -10.863 1.00 81.88 90 ILE A N 1
ATOM 714 C CA . ILE A 1 90 ? 4.958 2.297 -11.927 1.00 81.88 90 ILE A CA 1
ATOM 715 C C . ILE A 1 90 ? 5.290 3.253 -13.082 1.00 81.88 90 ILE A C 1
ATOM 717 O O . ILE A 1 90 ? 5.173 4.469 -12.927 1.00 81.88 90 ILE A O 1
ATOM 721 N N . ALA A 1 91 ? 5.799 2.708 -14.186 1.00 67.50 91 ALA A N 1
ATOM 722 C CA . ALA A 1 91 ? 6.296 3.485 -15.312 1.00 67.50 91 ALA A CA 1
ATOM 723 C C . ALA A 1 91 ? 5.147 4.195 -16.036 1.00 67.50 91 ALA A C 1
ATOM 725 O O . ALA A 1 91 ? 4.077 3.631 -16.248 1.00 67.50 91 ALA A O 1
ATOM 726 N N . GLU A 1 92 ? 5.389 5.438 -16.450 1.00 59.03 92 GLU A N 1
ATOM 727 C CA . GLU A 1 92 ? 4.433 6.208 -17.254 1.00 59.03 92 GLU A CA 1
ATOM 728 C C . GLU A 1 92 ? 4.335 5.684 -18.690 1.00 59.03 92 GLU A C 1
ATOM 730 O O . GLU A 1 92 ? 3.388 5.999 -19.392 1.00 59.03 92 GLU A O 1
ATOM 735 N N . THR A 1 93 ? 5.294 4.876 -19.137 1.00 54.50 93 THR A N 1
ATOM 736 C CA . THR A 1 93 ? 5.318 4.288 -20.477 1.00 54.50 93 THR A CA 1
ATOM 737 C C . THR A 1 93 ? 5.627 2.805 -20.348 1.00 54.50 93 THR A C 1
ATOM 739 O O . THR A 1 93 ? 6.672 2.431 -19.819 1.00 54.50 93 THR A O 1
ATOM 742 N N . ASP A 1 94 ? 4.715 1.954 -20.815 1.00 55.31 94 ASP A N 1
ATOM 743 C CA . ASP A 1 94 ? 5.082 0.574 -21.131 1.00 55.31 94 ASP A CA 1
ATOM 744 C C . ASP A 1 94 ? 6.064 0.585 -22.311 1.00 55.31 94 ASP A C 1
ATOM 746 O O . ASP A 1 94 ? 6.105 1.550 -23.079 1.00 55.31 94 ASP A O 1
ATOM 750 N N . ALA A 1 95 ? 6.836 -0.491 -22.487 1.00 51.28 95 ALA A N 1
ATOM 751 C CA . ALA A 1 95 ? 7.783 -0.629 -23.600 1.00 51.28 95 ALA A CA 1
ATOM 752 C C . ALA A 1 95 ? 7.140 -0.406 -24.991 1.00 51.28 95 ALA A C 1
ATOM 754 O O . ALA A 1 95 ? 7.839 -0.023 -25.926 1.00 51.28 95 ALA A O 1
ATOM 755 N N . ASP A 1 96 ? 5.817 -0.582 -25.091 1.00 54.97 96 ASP A N 1
ATOM 756 C CA . ASP A 1 96 ? 5.008 -0.407 -26.302 1.00 54.97 96 ASP A CA 1
ATOM 757 C C . ASP A 1 96 ? 4.265 0.948 -26.379 1.00 54.97 96 ASP A C 1
ATOM 759 O O . ASP A 1 96 ? 3.566 1.212 -27.351 1.00 54.97 96 ASP A O 1
ATOM 763 N N . GLY A 1 97 ? 4.379 1.828 -25.374 1.00 56.38 97 GLY A N 1
ATOM 764 C CA . GLY A 1 97 ? 3.781 3.177 -25.384 1.00 56.38 97 GLY A CA 1
ATOM 765 C C . GLY A 1 97 ? 2.246 3.254 -25.280 1.00 56.38 97 GLY A C 1
ATOM 766 O O . GLY A 1 97 ? 1.707 4.352 -25.172 1.00 56.38 97 GLY A O 1
ATOM 767 N N . ASP A 1 98 ? 1.542 2.120 -25.247 1.00 59.00 98 ASP A N 1
ATOM 768 C CA . ASP A 1 98 ? 0.072 2.060 -25.346 1.00 59.00 98 ASP A CA 1
ATOM 769 C C . ASP A 1 98 ? -0.679 2.176 -24.001 1.00 59.00 98 ASP A C 1
ATOM 771 O O . ASP A 1 98 ? -1.881 2.437 -23.974 1.00 59.00 98 ASP A O 1
ATOM 775 N N . ARG A 1 99 ? -0.005 1.985 -22.855 1.00 61.97 99 ARG A N 1
ATOM 776 C CA . ARG A 1 99 ? -0.676 1.736 -21.550 1.00 61.97 99 ARG A CA 1
ATOM 777 C C . ARG A 1 99 ? -0.472 2.828 -20.497 1.00 61.97 99 ARG A C 1
ATOM 779 O O . ARG A 1 99 ? -0.759 2.630 -19.316 1.00 61.97 99 ARG A O 1
ATOM 786 N N . ILE A 1 100 ? -0.064 4.014 -20.947 1.00 62.97 100 ILE A N 1
ATOM 787 C CA . ILE A 1 100 ? 0.226 5.213 -20.137 1.00 62.97 100 ILE A CA 1
ATOM 788 C C . ILE A 1 100 ? -0.925 5.534 -19.168 1.00 62.97 100 ILE A C 1
ATOM 790 O O . ILE A 1 100 ? -0.719 5.745 -17.971 1.00 62.97 100 ILE A O 1
ATOM 794 N N . GLY A 1 101 ? -2.164 5.513 -19.673 1.00 64.94 101 GLY A N 1
ATOM 795 C CA . GLY A 1 101 ? -3.354 5.808 -18.873 1.00 64.94 101 GLY A CA 1
ATOM 796 C C . GLY A 1 101 ? -3.662 4.748 -17.812 1.00 64.94 101 GLY A C 1
ATOM 797 O O . GLY A 1 101 ? -4.100 5.095 -16.717 1.00 64.94 101 GLY A O 1
ATOM 798 N N . GLU A 1 102 ? -3.406 3.468 -18.099 1.00 69.69 102 GLU A N 1
ATOM 799 C CA . GLU A 1 102 ? -3.697 2.365 -17.174 1.00 69.69 102 GLU A CA 1
ATOM 800 C C . GLU A 1 102 ? -2.732 2.359 -15.985 1.00 69.69 102 GLU A C 1
ATOM 802 O O . GLU A 1 102 ? -3.167 2.195 -14.844 1.00 69.69 102 GLU A O 1
ATOM 807 N N . ALA A 1 103 ? -1.440 2.577 -16.239 1.00 68.25 103 ALA A N 1
ATOM 808 C CA . ALA A 1 103 ? -0.399 2.603 -15.215 1.00 68.25 103 ALA A CA 1
ATOM 809 C C . ALA A 1 103 ? -0.556 3.811 -14.273 1.00 68.25 103 ALA A C 1
ATOM 811 O O . ALA A 1 103 ? -0.543 3.661 -13.048 1.00 68.25 103 ALA A O 1
ATOM 812 N N . MET A 1 104 ? -0.816 4.999 -14.831 1.00 70.12 104 MET A N 1
ATOM 813 C CA . MET A 1 104 ? -1.112 6.195 -14.038 1.00 70.12 104 MET A CA 1
ATOM 814 C C . MET A 1 104 ? -2.393 6.024 -13.215 1.00 70.12 104 MET A C 1
ATOM 816 O O . MET A 1 104 ? -2.391 6.286 -12.010 1.00 70.12 104 MET A O 1
ATOM 820 N N . ALA A 1 105 ? -3.478 5.538 -13.828 1.00 76.62 105 ALA A N 1
ATOM 821 C CA . ALA A 1 105 ? -4.723 5.273 -13.112 1.00 76.62 105 ALA A CA 1
ATOM 822 C C . ALA A 1 105 ? -4.515 4.258 -11.981 1.00 76.62 105 ALA A C 1
ATOM 824 O O . ALA A 1 105 ? -5.048 4.448 -10.890 1.00 76.62 105 ALA A O 1
ATOM 825 N N . TRP A 1 106 ? -3.698 3.225 -12.204 1.00 74.94 106 TRP A N 1
ATOM 826 C CA . TRP A 1 106 ? -3.349 2.245 -11.182 1.00 74.94 106 TRP A CA 1
ATOM 827 C C . TRP A 1 106 ? -2.676 2.899 -9.974 1.00 74.94 106 TRP A C 1
ATOM 829 O O . TRP A 1 106 ? -3.122 2.690 -8.846 1.00 74.94 106 TRP A O 1
ATOM 839 N N . GLY A 1 107 ? -1.682 3.762 -10.206 1.00 75.38 107 GLY A N 1
ATOM 840 C CA . GLY A 1 107 ? -1.054 4.559 -9.153 1.00 75.38 107 GLY A CA 1
ATOM 841 C C . GLY A 1 107 ? -2.076 5.404 -8.387 1.00 75.38 107 GLY A C 1
ATOM 842 O O . GLY A 1 107 ? -2.175 5.312 -7.166 1.00 75.38 107 GLY A O 1
ATOM 843 N N . PHE A 1 108 ? -2.919 6.175 -9.075 1.00 79.38 108 PHE A N 1
ATOM 844 C CA . PHE A 1 108 ? -3.913 7.010 -8.391 1.00 79.38 108 PHE A CA 1
ATOM 845 C C . PHE A 1 108 ? -4.932 6.192 -7.581 1.00 79.38 108 PHE A C 1
ATOM 847 O O . PHE A 1 108 ? -5.247 6.544 -6.443 1.00 79.38 108 PHE A O 1
ATOM 854 N N . ILE A 1 109 ? -5.424 5.083 -8.130 1.00 81.38 109 ILE A N 1
ATOM 855 C CA . ILE A 1 109 ? -6.409 4.217 -7.472 1.00 81.38 109 ILE A CA 1
ATOM 856 C C . ILE A 1 109 ? -5.797 3.526 -6.248 1.00 81.38 109 ILE A C 1
ATOM 858 O O . ILE A 1 109 ? -6.421 3.494 -5.186 1.00 81.38 109 ILE A O 1
ATOM 862 N N . GLN A 1 110 ? -4.570 3.017 -6.373 1.00 80.31 110 GLN A N 1
ATOM 863 C CA . GLN A 1 110 ? -3.882 2.271 -5.322 1.00 80.31 110 GLN A CA 1
ATOM 864 C C . GLN A 1 110 ? -3.593 3.134 -4.084 1.00 80.31 110 GLN A C 1
ATOM 866 O O . GLN A 1 110 ? -3.644 2.628 -2.969 1.00 80.31 110 GLN A O 1
ATOM 871 N N . TYR A 1 111 ? -3.350 4.436 -4.237 1.00 80.81 111 TYR A N 1
ATOM 872 C CA . TYR A 1 111 ? -3.106 5.312 -3.086 1.00 80.81 111 TYR A CA 1
ATOM 873 C C . TYR A 1 111 ? -4.341 6.122 -2.705 1.00 80.81 111 TYR A C 1
ATOM 875 O O . TYR A 1 111 ? -4.865 5.969 -1.603 1.00 80.81 111 TYR A O 1
ATOM 883 N N . TYR A 1 112 ? -4.858 6.958 -3.605 1.00 85.06 112 TYR A N 1
ATOM 884 C CA . TYR A 1 112 ? -5.965 7.852 -3.270 1.00 85.06 112 TYR A CA 1
ATOM 885 C C . TYR A 1 112 ? -7.275 7.093 -3.091 1.00 85.06 112 TYR A C 1
ATOM 887 O O . TYR A 1 112 ? -7.992 7.357 -2.130 1.00 85.06 112 TYR A O 1
ATOM 895 N N . GLY A 1 113 ? -7.576 6.124 -3.961 1.00 86.88 113 GLY A N 1
ATOM 896 C CA . GLY A 1 113 ? -8.795 5.320 -3.843 1.00 86.88 113 GLY A CA 1
ATOM 897 C C . GLY A 1 113 ? -8.875 4.599 -2.497 1.00 86.88 113 GLY A C 1
ATOM 898 O O . GLY A 1 113 ? -9.895 4.660 -1.812 1.00 86.88 113 GLY A O 1
ATOM 899 N N . ILE A 1 114 ? -7.766 3.998 -2.067 1.00 86.50 114 ILE A N 1
ATOM 900 C CA . ILE A 1 114 ? -7.686 3.288 -0.787 1.00 86.50 114 ILE A CA 1
ATOM 901 C C . ILE A 1 114 ? -7.772 4.248 0.403 1.00 86.50 114 ILE A C 1
ATOM 903 O O . ILE A 1 114 ? -8.492 3.957 1.360 1.00 86.50 114 ILE A O 1
ATOM 907 N N . LEU A 1 115 ? -7.111 5.408 0.337 1.00 85.88 115 LEU A N 1
ATOM 908 C CA . LEU A 1 115 ? -7.239 6.444 1.366 1.00 85.88 115 LEU A CA 1
ATOM 909 C C . LEU A 1 115 ? -8.692 6.890 1.542 1.00 85.88 115 LEU A C 1
ATOM 911 O O . LEU A 1 115 ? -9.184 6.937 2.669 1.00 85.88 115 LEU A O 1
ATOM 915 N N . TRP A 1 116 ? -9.395 7.177 0.444 1.00 89.12 116 TRP A N 1
ATOM 916 C CA . TRP A 1 116 ? -10.798 7.588 0.491 1.00 89.12 116 TRP A CA 1
ATOM 917 C C . TRP A 1 116 ? -11.691 6.505 1.094 1.00 89.12 116 TRP A C 1
ATOM 919 O O . TRP A 1 116 ? -12.515 6.809 1.954 1.00 89.12 116 TRP A O 1
ATOM 929 N N . VAL A 1 117 ? -11.492 5.239 0.715 1.00 88.62 117 VAL A N 1
ATOM 930 C CA . VAL A 1 117 ? -12.234 4.113 1.299 1.00 88.62 117 VAL A CA 1
ATOM 931 C C . VAL A 1 117 ? -11.973 3.999 2.805 1.00 88.62 117 VAL A C 1
ATOM 933 O O . VAL A 1 117 ? -12.933 3.922 3.572 1.00 88.62 117 VAL A O 1
ATOM 936 N N . CYS A 1 118 ? -10.712 4.058 3.253 1.00 87.25 118 CYS A N 1
ATOM 937 C CA . CYS A 1 118 ? -10.380 4.064 4.683 1.00 87.25 118 CYS A CA 1
ATOM 938 C C . CYS A 1 118 ? -11.090 5.204 5.429 1.00 87.25 118 CYS A C 1
ATOM 940 O O . CYS A 1 118 ? -11.683 4.981 6.484 1.00 87.25 118 CYS A O 1
ATOM 942 N N . MET A 1 119 ? -11.035 6.422 4.882 1.00 87.12 119 MET A N 1
ATOM 943 C CA . MET A 1 119 ? -11.643 7.603 5.493 1.00 87.12 119 MET A CA 1
ATOM 944 C C . MET A 1 119 ? -13.159 7.462 5.605 1.00 87.12 119 MET A C 1
ATOM 946 O O . MET A 1 119 ? -13.710 7.728 6.667 1.00 87.12 119 MET A O 1
ATOM 950 N N . ILE A 1 120 ? -13.832 6.986 4.554 1.00 91.00 120 ILE A N 1
ATOM 951 C CA . ILE A 1 120 ? -15.283 6.761 4.567 1.00 91.00 120 ILE A CA 1
ATOM 952 C C . ILE A 1 120 ? -15.663 5.713 5.617 1.00 91.00 120 ILE A C 1
ATOM 954 O O . ILE A 1 120 ? -16.608 5.937 6.368 1.00 91.00 120 ILE A O 1
ATOM 958 N N . ILE A 1 121 ? -14.918 4.606 5.717 1.00 87.44 121 ILE A N 1
ATOM 959 C CA . ILE A 1 121 ? -15.165 3.569 6.730 1.00 87.44 121 ILE A CA 1
ATOM 960 C C . ILE A 1 121 ? -15.056 4.168 8.135 1.00 87.44 121 ILE A C 1
ATOM 962 O O . ILE A 1 121 ? -15.966 4.005 8.943 1.00 87.44 121 ILE A O 1
ATOM 966 N N . ILE A 1 122 ? -13.986 4.913 8.418 1.00 85.75 122 ILE A N 1
ATOM 967 C CA . ILE A 1 122 ? -13.785 5.545 9.728 1.00 85.75 122 ILE A CA 1
ATOM 968 C C . ILE A 1 122 ? -14.879 6.588 10.009 1.00 85.75 122 ILE A C 1
ATOM 970 O O . ILE A 1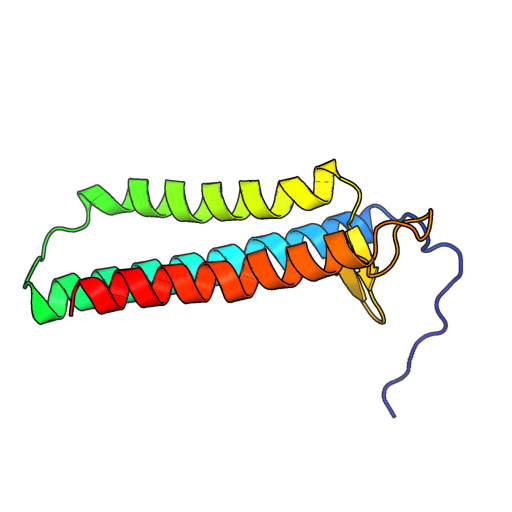 122 ? -15.422 6.621 11.112 1.00 85.75 122 ILE A O 1
ATOM 974 N N . CYS A 1 123 ? -15.244 7.407 9.020 1.00 86.00 123 CYS A N 1
ATOM 975 C CA . CYS A 1 123 ? -16.301 8.411 9.146 1.00 86.00 123 CYS A CA 1
ATOM 976 C C . CYS A 1 123 ? -17.691 7.796 9.335 1.00 86.00 123 CYS A C 1
ATOM 978 O O . CYS A 1 123 ? -18.490 8.368 10.061 1.00 86.00 123 CYS A O 1
ATOM 980 N N . SER A 1 124 ? -17.987 6.641 8.732 1.00 85.62 124 SER A N 1
ATOM 981 C CA . SER A 1 124 ? -19.279 5.958 8.908 1.00 85.62 124 SER A CA 1
ATOM 982 C C . SER A 1 124 ? -19.510 5.446 10.334 1.00 85.62 124 SER A C 1
ATOM 984 O O . SER A 1 124 ? -20.640 5.177 10.729 1.00 85.62 124 SER A O 1
ATOM 986 N N . GLU A 1 125 ? -18.435 5.324 11.114 1.00 77.94 125 GLU A N 1
ATOM 987 C CA . GLU A 1 125 ? -18.471 4.914 12.516 1.00 77.94 125 GLU A CA 1
ATOM 988 C C . GLU A 1 125 ? -18.569 6.126 13.479 1.00 77.94 125 GLU A C 1
ATOM 990 O O . GLU A 1 125 ? -18.774 5.954 14.694 1.00 77.94 125 GLU A O 1
ATOM 995 N N . TYR A 1 126 ? -18.426 7.353 12.951 1.00 70.12 126 TYR A N 1
ATOM 996 C CA . TYR A 1 126 ? -18.665 8.625 13.647 1.00 70.12 126 TYR A CA 1
ATOM 997 C C . TYR A 1 126 ? -20.163 8.904 13.825 1.00 70.12 126 TYR A C 1
ATOM 999 O O . TYR A 1 126 ? -20.530 9.337 14.943 1.00 70.12 126 TYR A O 1
#

pLDDT: mean 79.89, std 14.58, range [34.16, 95.56]

Organism: NCBI:txid652834

Radius of gyration: 18.33 Å; Cα contacts (8 Å, |Δi|>4): 99; chains: 1; bounding box: 43×33×52 Å

Solvent-accessible surface area (backbone atoms only — not comparable to full-atom values): 7107 Å² total; per-residue (Å²): 131,86,79,78,70,83,79,62,88,81,62,88,78,42,71,66,36,38,51,46,14,36,50,68,40,26,54,57,42,30,52,50,43,48,49,50,50,52,53,50,52,52,47,38,38,73,74,68,62,52,86,82,57,73,87,48,47,66,56,50,53,50,50,30,54,48,51,19,47,54,67,30,44,53,44,55,78,70,62,39,41,29,71,40,88,96,46,39,25,69,13,61,56,46,100,81,63,80,45,32,68,59,40,49,47,48,55,49,43,68,51,55,49,47,50,52,51,50,49,50,56,55,56,74,73,108

Secondary structure (DSSP, 8-state):
--------TT-TT-HHHHHHHHHHHHHHHHHHHHHHHHHHHHHHHHTT-----GGGHHHHHHHHHHHHHHHHHHHHHTT-EEEETTEEEE-SS-TTS--HHHHHHHHHIIIIIHHHHHHHHHHHT-

Mean predicted aligned error: 8.87 Å

Foldseek 3Di:
DPDPDPPDPVQFDDPVQLVQQLCVQQPVQLVLLVVLVVLLVVCCCPPVVDPPCPVCVVVSVCCSNVVSNVLSVVCVVVVQWGDPDSGTHRHCADPVRPCNPVSVVSVCCSPVVVNVVSVVVSVVVD

InterPro domains:
  IPR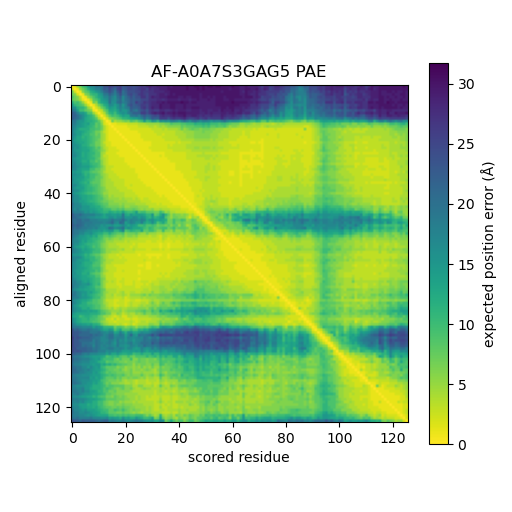017981 GPCR, family 2-like, 7TM [PS50261] (1-109)
  IPR022340 G protein-coupled receptor GCR1 putative [PR02000] (19-32)
  IPR022340 G pr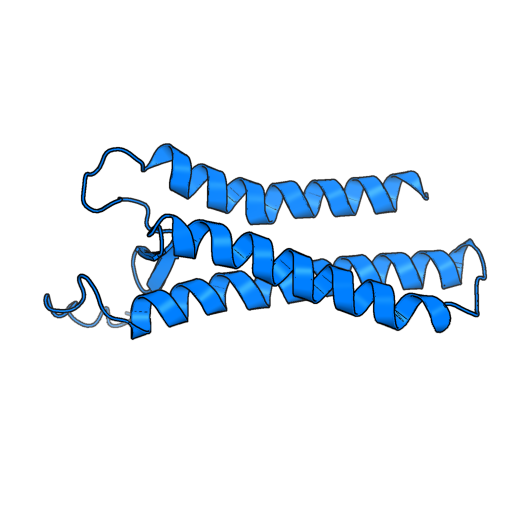otein-coupled receptor GCR1 putative [PR02000] (34-52)
  IPR022340 G protein-coupled receptor GCR1 putative [PR02000] (57-72)
  IPR022340 G protein-coupled receptor GCR1 putative [PR02000] (106-126)

Nearest PDB structures (foldseek):
  7x10-assembly1_R  TM=6.363E-01  e=1.309E-01  Mus musculus
  7sf7-assembly1_A  TM=6.577E-01  e=1.469E-01  Homo sapiens
  6xbl-assembly1_R  TM=6.094E-01  e=1.649E-01  Homo sapiens
  8e3x-assembly1_R  TM=5.601E-01  e=1.649E-01  Homo sapiens
  7ydm-assembly1_R  TM=5.857E-01  e=1.111E+00  Homo sapiens

Sequence (126 aa):
SFLIQPMNSNLTFSPLCTIQGFLLSFFPLASLFWTCVITFVLFQMLKKRKTKLSHQEPIFHGLVWGASAVLSILPLIRGFYGPAGGWCWIAETDADGDRIGEAMAWGFIQYYGILWVCMIIICSEY